Protein AF-A0A940YV61-F1 (afdb_monomer_lite)

Radius of gyration: 19.1 Å; chains: 1; bounding box: 39×29×38 Å

Foldseek 3Di:
DVVQLVVQCVVQVHSVRSVVVVVVVVVVVVVVVVVVVVVVVCVVDVVSVVVVVVVCVVVVNHD

Secondary structure (DSSP, 8-state):
-HHHHHHHHHHHSSHHHHHHHHHHHHHHHHHHHHHHHHHHHHHH-HHHHHHHHHHHHHTTS--

Sequence (63 aa):
METAIRALADEYGSRTEAVRYALLRAYKEKLIERAKADAERLAADPDDRAEMLAIQRFMGVAE

Structure (mmCIF, N/CA/C/O backbone):
data_AF-A0A940YV61-F1
#
_entry.id   AF-A0A940YV61-F1
#
loop_
_atom_site.group_PDB
_atom_site.id
_atom_site.type_symbol
_atom_site.label_atom_id
_atom_site.label_alt_id
_atom_site.label_comp_id
_atom_site.label_asym_id
_atom_site.label_entity_id
_atom_site.label_seq_id
_atom_site.pdbx_PDB_ins_code
_atom_site.Cartn_x
_atom_site.Cartn_y
_atom_site.Cartn_z
_atom_site.occupancy
_atom_site.B_iso_or_equiv
_atom_site.auth_seq_id
_atom_site.auth_comp_id
_atom_site.auth_asym_id
_atom_site.auth_atom_id
_atom_site.pdbx_PDB_model_num
ATOM 1 N N . MET A 1 1 ? -12.603 15.642 11.023 1.00 79.94 1 MET A N 1
ATOM 2 C CA . MET A 1 1 ? -11.791 14.514 11.533 1.00 79.94 1 MET A CA 1
ATOM 3 C C . MET A 1 1 ? -12.635 13.545 12.354 1.00 79.94 1 MET A C 1
ATOM 5 O O . MET A 1 1 ? -12.703 12.385 11.982 1.00 79.94 1 MET A O 1
ATOM 9 N N . GLU A 1 2 ? -13.341 14.010 13.391 1.00 92.88 2 GLU A N 1
ATOM 10 C CA . GLU A 1 2 ? -14.182 13.159 14.256 1.00 92.88 2 GLU A CA 1
ATOM 11 C C . GLU A 1 2 ? -15.222 12.322 13.485 1.00 92.88 2 GLU A C 1
ATOM 13 O O . GLU A 1 2 ? -15.336 11.123 13.709 1.00 92.88 2 GLU A O 1
ATOM 18 N N . THR A 1 3 ? -15.924 12.924 12.517 1.00 96.25 3 THR A N 1
ATOM 19 C CA . THR A 1 3 ? -16.911 12.232 11.666 1.00 96.25 3 THR A CA 1
ATOM 20 C C . THR A 1 3 ? -16.288 11.124 10.816 1.00 96.25 3 THR A C 1
ATOM 22 O O . THR A 1 3 ? -16.860 10.049 10.702 1.00 96.25 3 THR A O 1
ATOM 25 N N . ALA A 1 4 ? -15.098 11.358 10.256 1.00 94.00 4 ALA A N 1
ATOM 26 C CA . ALA A 1 4 ? -14.386 10.361 9.455 1.00 94.00 4 ALA A CA 1
ATOM 27 C C . ALA A 1 4 ? -13.885 9.194 10.318 1.00 94.00 4 ALA A C 1
ATOM 29 O O . ALA A 1 4 ? -13.997 8.041 9.921 1.00 94.00 4 ALA A O 1
ATOM 30 N N . ILE A 1 5 ? -13.384 9.487 11.524 1.00 94.44 5 ILE A N 1
ATOM 31 C CA . ILE A 1 5 ? -12.973 8.452 12.477 1.00 94.44 5 ILE A CA 1
ATOM 32 C C . ILE A 1 5 ? -14.180 7.630 12.934 1.00 94.44 5 ILE A C 1
ATOM 34 O O . ILE A 1 5 ? -14.048 6.4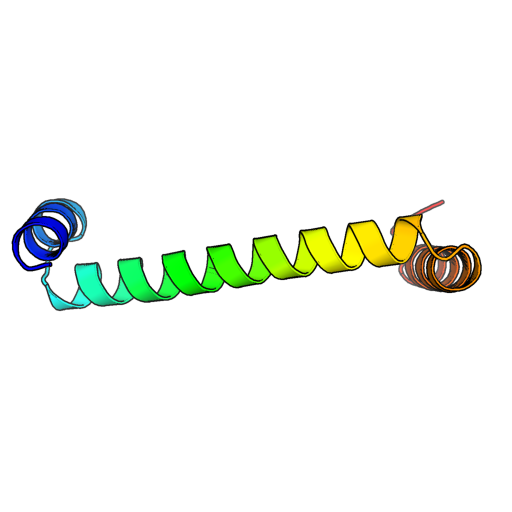21 13.062 1.00 94.44 5 ILE A O 1
ATOM 38 N N . ARG A 1 6 ? -15.344 8.254 13.160 1.00 96.50 6 ARG A N 1
ATOM 39 C CA . ARG A 1 6 ? -16.581 7.527 13.489 1.00 96.50 6 ARG A CA 1
ATOM 40 C C . ARG A 1 6 ? -17.017 6.611 12.355 1.00 96.50 6 ARG A C 1
ATOM 42 O O . ARG A 1 6 ? -17.188 5.434 12.609 1.00 96.50 6 ARG A O 1
ATOM 49 N N . ALA A 1 7 ? -17.076 7.110 11.122 1.00 97.31 7 ALA A N 1
ATOM 50 C CA . ALA A 1 7 ? -17.437 6.287 9.968 1.00 97.31 7 ALA A CA 1
ATOM 51 C C . ALA A 1 7 ? -16.514 5.065 9.811 1.00 97.31 7 ALA A C 1
ATOM 53 O O . ALA A 1 7 ? -16.980 3.952 9.598 1.00 97.31 7 ALA A O 1
ATOM 54 N N . LEU A 1 8 ? -15.203 5.256 9.986 1.00 96.31 8 LEU A N 1
ATOM 55 C CA . LEU A 1 8 ? -14.252 4.147 9.985 1.00 96.31 8 LEU A CA 1
ATOM 56 C C . LEU A 1 8 ? -14.413 3.244 11.218 1.00 96.31 8 LEU A C 1
ATOM 58 O O . LEU A 1 8 ? -14.239 2.042 11.115 1.00 96.31 8 LEU A O 1
ATOM 62 N N . ALA A 1 9 ? -14.735 3.777 12.394 1.00 96.88 9 ALA A N 1
ATOM 63 C CA . ALA A 1 9 ? -14.964 2.950 13.578 1.00 96.88 9 ALA A CA 1
ATOM 64 C C . ALA A 1 9 ? -16.231 2.095 13.436 1.00 96.88 9 ALA A C 1
ATOM 66 O O . ALA A 1 9 ? -16.229 0.955 13.889 1.00 96.88 9 ALA A O 1
ATOM 67 N N . ASP A 1 10 ? -17.263 2.613 12.767 1.00 97.50 10 ASP A N 1
ATOM 68 C CA . ASP A 1 10 ? -18.486 1.874 12.448 1.00 97.50 10 ASP A CA 1
ATOM 69 C C . ASP A 1 10 ? -18.197 0.696 11.494 1.00 97.50 10 ASP A C 1
ATOM 71 O O . ASP A 1 10 ? -18.843 -0.344 11.583 1.00 97.50 10 ASP A O 1
ATOM 75 N N . GLU A 1 11 ? -17.196 0.829 10.616 1.00 96.06 11 GLU A N 1
ATOM 76 C CA . GLU A 1 11 ? -16.764 -0.214 9.673 1.00 96.06 11 GLU A CA 1
ATOM 77 C C . GLU A 1 11 ? -15.758 -1.208 10.285 1.00 96.06 11 GLU A C 1
ATOM 79 O O . GLU A 1 11 ? -15.870 -2.416 10.087 1.00 96.06 11 GLU A O 1
ATOM 84 N N . TYR A 1 12 ? -14.772 -0.709 11.035 1.00 93.81 12 TYR A N 1
ATOM 85 C CA . TYR A 1 12 ? -13.627 -1.481 11.536 1.00 93.81 12 TYR A CA 1
ATOM 86 C C . TYR A 1 12 ? -13.747 -1.878 13.016 1.00 93.81 12 TYR A C 1
ATOM 88 O O . TYR A 1 12 ? -12.828 -2.487 13.549 1.00 93.81 12 TYR A O 1
ATOM 96 N N . GLY A 1 13 ? -14.856 -1.550 13.683 1.00 93.31 13 GLY A N 1
ATOM 97 C CA . GLY A 1 13 ? -15.223 -2.033 15.020 1.00 93.31 13 GLY A CA 1
ATOM 98 C C . GLY A 1 13 ? -14.820 -1.121 16.182 1.00 93.31 13 GLY A C 1
ATOM 99 O O . GLY A 1 13 ? -15.559 -1.003 17.161 1.00 93.31 13 GLY A O 1
ATOM 100 N N . SER A 1 14 ? -13.677 -0.437 16.098 1.00 96.88 14 SER A N 1
ATOM 101 C CA . SER A 1 14 ? -13.228 0.478 17.152 1.00 96.88 14 SER A CA 1
ATOM 102 C C . SER A 1 14 ? -12.514 1.717 16.619 1.00 96.88 14 SER A C 1
ATOM 104 O O . SER A 1 14 ? -11.953 1.735 15.523 1.00 96.88 14 SER A O 1
ATOM 106 N N . ARG A 1 15 ? -12.462 2.775 17.441 1.00 95.81 15 ARG A N 1
ATOM 107 C CA . ARG A 1 15 ? -11.704 4.001 17.132 1.00 95.81 15 ARG A CA 1
ATOM 108 C C . ARG A 1 15 ? -10.220 3.710 16.887 1.00 95.81 15 ARG A C 1
ATOM 110 O O . ARG A 1 15 ? -9.610 4.324 16.016 1.00 95.81 15 ARG A O 1
ATOM 117 N N . THR A 1 16 ? -9.636 2.791 17.654 1.00 97.56 16 THR A N 1
ATOM 118 C CA . THR A 1 16 ? -8.228 2.401 17.508 1.00 97.56 16 THR A CA 1
ATOM 119 C C . THR A 1 16 ? -7.990 1.700 16.175 1.00 97.56 16 THR A C 1
ATOM 121 O O . THR A 1 16 ? -7.032 2.031 15.478 1.00 97.56 16 THR A O 1
ATOM 124 N N . GLU A 1 17 ? -8.871 0.780 15.784 1.00 97.44 17 GLU A N 1
ATOM 125 C CA . GLU A 1 17 ? -8.783 0.083 14.496 1.00 97.44 17 GLU A CA 1
ATOM 126 C C . GLU A 1 17 ? -9.019 1.027 13.319 1.00 97.44 17 GLU A C 1
ATOM 128 O O . GLU A 1 17 ? -8.263 0.983 12.353 1.00 97.44 17 GLU A O 1
ATOM 133 N N . ALA A 1 18 ? -9.960 1.963 13.441 1.00 97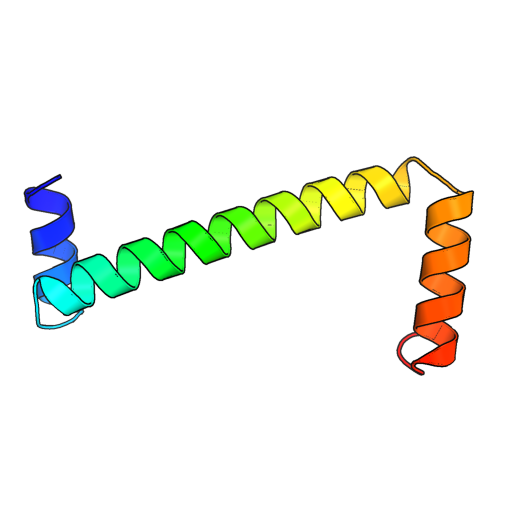.81 18 ALA A N 1
ATOM 134 C CA . ALA A 1 18 ? -10.189 3.023 12.465 1.0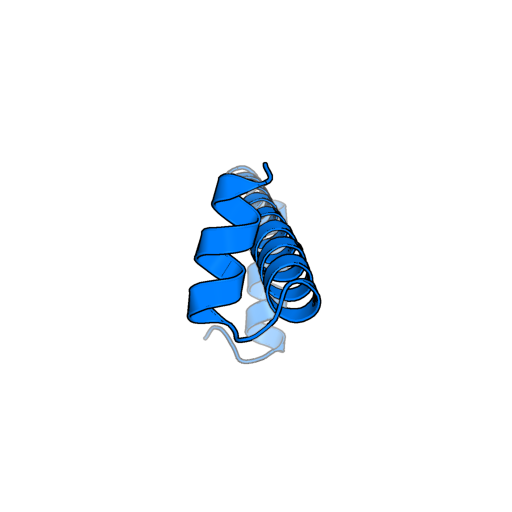0 97.81 18 ALA A CA 1
ATOM 135 C C . ALA A 1 18 ? -8.939 3.884 12.220 1.00 97.81 18 ALA A C 1
ATOM 137 O O . ALA A 1 18 ? -8.556 4.133 11.076 1.00 97.81 18 ALA A O 1
ATOM 138 N N . VAL A 1 19 ? -8.269 4.319 13.294 1.00 96.88 19 VAL A N 1
ATOM 139 C CA . VAL A 1 19 ? -7.027 5.103 13.194 1.00 96.88 19 VAL A CA 1
ATOM 140 C C . VAL A 1 19 ? -5.894 4.254 12.618 1.00 96.88 19 VAL A C 1
ATOM 142 O O . VAL A 1 19 ? -5.153 4.730 11.757 1.00 96.88 19 VAL A O 1
ATOM 145 N N . ARG A 1 20 ? -5.771 2.990 13.043 1.00 97.75 20 ARG A N 1
ATOM 146 C CA . ARG A 1 20 ? -4.778 2.053 12.505 1.00 97.75 20 ARG A CA 1
ATOM 147 C C . ARG A 1 20 ? -4.963 1.856 11.003 1.00 97.75 20 ARG A C 1
ATOM 149 O O . ARG A 1 20 ? -3.990 1.945 10.257 1.00 97.75 20 ARG A O 1
ATOM 156 N N . TYR A 1 21 ? -6.198 1.625 10.568 1.00 96.81 21 TYR A N 1
ATOM 157 C CA . TYR A 1 21 ? -6.548 1.492 9.161 1.00 96.81 21 TYR A CA 1
ATOM 158 C C . TYR A 1 21 ? -6.187 2.758 8.383 1.00 96.81 21 TYR A C 1
ATOM 160 O O . TYR A 1 21 ? -5.445 2.675 7.406 1.00 96.81 21 TYR A O 1
ATOM 168 N N . ALA A 1 22 ? -6.630 3.931 8.846 1.00 97.00 22 ALA A N 1
ATOM 169 C CA . ALA A 1 22 ? -6.347 5.203 8.184 1.00 97.00 22 ALA A CA 1
ATOM 170 C C . ALA A 1 22 ? -4.837 5.455 8.031 1.00 97.00 22 ALA A C 1
ATOM 172 O O . ALA A 1 22 ? -4.385 5.877 6.967 1.00 97.00 22 ALA A O 1
ATOM 173 N N . LEU A 1 23 ? -4.045 5.138 9.062 1.00 97.81 23 LEU A N 1
ATOM 174 C CA . LEU A 1 23 ? -2.591 5.285 9.030 1.00 97.81 23 LEU A CA 1
ATOM 175 C C . LEU A 1 23 ? -1.942 4.352 7.999 1.00 97.81 23 LEU A C 1
ATOM 177 O O . LEU A 1 23 ? -1.137 4.797 7.180 1.00 97.81 23 LEU A O 1
ATOM 181 N N . LEU A 1 24 ? -2.296 3.064 8.023 1.00 98.00 24 LEU A N 1
ATOM 182 C CA . LEU A 1 24 ? -1.755 2.079 7.082 1.00 98.00 24 LEU A CA 1
ATOM 183 C C . LEU A 1 24 ? -2.169 2.391 5.643 1.00 98.00 24 LEU A C 1
ATOM 185 O O . LEU A 1 24 ? -1.365 2.254 4.720 1.00 98.00 24 LEU A O 1
ATOM 189 N N . ARG A 1 25 ? -3.406 2.854 5.451 1.00 97.44 25 ARG A N 1
ATOM 190 C CA . ARG A 1 25 ? -3.923 3.269 4.151 1.00 97.44 25 ARG A CA 1
ATOM 191 C C . ARG A 1 25 ? -3.154 4.469 3.600 1.00 97.44 25 ARG A C 1
ATOM 193 O O . ARG A 1 25 ? -2.684 4.399 2.467 1.00 97.44 25 ARG A O 1
ATOM 200 N N . ALA A 1 26 ? -2.956 5.508 4.408 1.00 98.00 26 ALA A N 1
ATOM 201 C CA . ALA A 1 26 ? -2.177 6.681 4.019 1.00 98.00 26 ALA A CA 1
ATOM 202 C C . ALA A 1 26 ? -0.713 6.324 3.710 1.00 98.00 26 ALA A C 1
ATOM 204 O O . ALA A 1 26 ? -0.128 6.830 2.754 1.00 98.00 26 ALA A O 1
ATOM 205 N N . TYR A 1 27 ? -0.109 5.417 4.485 1.00 98.00 27 TYR A N 1
ATOM 206 C CA . TYR A 1 27 ? 1.244 4.938 4.200 1.00 98.00 27 TYR A CA 1
ATOM 207 C C . TYR A 1 27 ? 1.320 4.184 2.865 1.00 98.00 27 TYR A C 1
ATOM 209 O O . TYR A 1 27 ? 2.216 4.443 2.063 1.00 98.00 27 TYR A O 1
ATOM 217 N N . LYS A 1 28 ? 0.349 3.305 2.583 1.00 98.00 28 LYS A N 1
ATOM 218 C CA . LYS A 1 28 ? 0.245 2.609 1.294 1.00 98.00 28 LYS A CA 1
ATOM 219 C C . LYS A 1 28 ? 0.131 3.588 0.124 1.00 98.00 28 LYS A C 1
ATOM 221 O O . LYS A 1 28 ? 0.763 3.368 -0.904 1.00 98.00 28 LYS A O 1
ATOM 226 N N . GLU A 1 29 ? -0.651 4.653 0.267 1.00 98.25 29 GLU A N 1
ATOM 227 C CA . GLU A 1 29 ? -0.798 5.678 -0.775 1.00 98.25 29 GLU A CA 1
ATOM 228 C C . GLU A 1 29 ? 0.537 6.365 -1.077 1.00 98.25 29 GLU A C 1
ATOM 230 O O . GLU A 1 29 ? 0.932 6.416 -2.240 1.0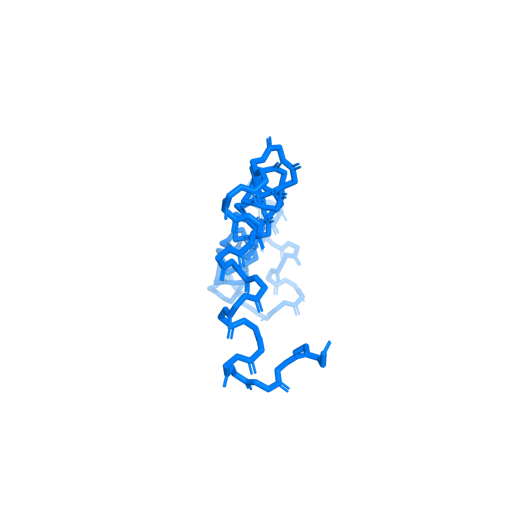0 98.25 29 GLU A O 1
ATOM 235 N N . LYS A 1 30 ? 1.308 6.733 -0.047 1.00 98.00 30 LYS A N 1
ATOM 236 C CA . LYS A 1 30 ? 2.664 7.280 -0.226 1.00 98.00 30 LYS A CA 1
ATOM 237 C C . LYS A 1 30 ? 3.620 6.315 -0.925 1.00 98.00 30 LYS A C 1
ATOM 239 O O . LYS A 1 30 ? 4.441 6.739 -1.735 1.00 98.00 30 LYS A O 1
ATOM 244 N N . LEU A 1 31 ? 3.540 5.018 -0.619 1.00 97.81 31 LEU A N 1
ATOM 245 C CA . LEU A 1 31 ? 4.354 4.011 -1.307 1.00 97.81 31 LEU A CA 1
ATOM 246 C C . LEU A 1 31 ? 4.003 3.926 -2.796 1.00 97.81 31 LEU A C 1
ATOM 248 O O . LEU A 1 31 ? 4.901 3.828 -3.626 1.00 97.81 31 LEU A O 1
ATOM 252 N N . ILE A 1 32 ? 2.715 3.995 -3.135 1.00 97.50 32 ILE A N 1
ATOM 253 C CA . ILE A 1 32 ? 2.255 3.986 -4.529 1.00 97.50 32 ILE A CA 1
ATOM 254 C C . ILE A 1 32 ? 2.698 5.259 -5.256 1.00 97.50 32 ILE A C 1
ATOM 256 O O . ILE A 1 32 ? 3.162 5.172 -6.389 1.00 97.50 32 ILE A O 1
ATOM 260 N N . GLU A 1 33 ? 2.576 6.429 -4.628 1.00 97.06 33 GLU A N 1
ATOM 261 C CA . GLU A 1 33 ? 3.058 7.699 -5.188 1.00 97.06 33 GLU A CA 1
ATOM 262 C C . GLU A 1 33 ? 4.554 7.643 -5.491 1.00 97.06 33 GLU A C 1
ATOM 264 O O . GLU A 1 33 ? 4.975 7.976 -6.597 1.00 97.06 33 GLU A O 1
ATOM 269 N N . ARG A 1 34 ? 5.349 7.140 -4.543 1.00 95.62 34 ARG A N 1
ATOM 270 C CA . ARG A 1 34 ? 6.786 6.961 -4.736 1.00 95.62 34 ARG A CA 1
ATOM 271 C C . ARG A 1 34 ? 7.093 5.990 -5.873 1.00 95.62 34 ARG A C 1
ATOM 273 O O . ARG A 1 34 ? 7.903 6.316 -6.727 1.00 95.62 34 ARG A O 1
ATOM 280 N N . ALA A 1 35 ? 6.421 4.841 -5.919 1.00 94.19 35 ALA A N 1
ATOM 281 C CA . ALA A 1 35 ? 6.625 3.864 -6.986 1.00 94.19 35 ALA A CA 1
ATOM 282 C C . ALA A 1 35 ? 6.302 4.441 -8.376 1.00 94.19 35 ALA A C 1
ATOM 284 O O . ALA A 1 35 ? 6.991 4.128 -9.343 1.00 94.19 35 ALA A O 1
ATOM 285 N N . LYS A 1 36 ? 5.283 5.305 -8.480 1.00 95.56 36 LYS A N 1
ATOM 286 C CA . LYS A 1 36 ? 4.966 6.018 -9.727 1.00 95.56 36 LYS A CA 1
ATOM 287 C C . LYS A 1 36 ? 6.065 7.001 -10.115 1.00 95.56 36 LYS A C 1
ATOM 289 O O . LYS A 1 36 ? 6.517 6.959 -11.251 1.00 95.56 36 LYS A O 1
ATOM 294 N N . ALA A 1 37 ? 6.524 7.826 -9.176 1.00 94.38 37 ALA A N 1
ATOM 295 C CA . ALA A 1 37 ? 7.616 8.765 -9.424 1.00 94.38 37 ALA A CA 1
ATOM 296 C C . ALA A 1 37 ? 8.917 8.040 -9.814 1.00 94.38 37 ALA A C 1
ATOM 298 O O . ALA A 1 37 ? 9.620 8.463 -10.729 1.00 94.38 37 ALA A O 1
ATOM 299 N N . ASP A 1 38 ? 9.212 6.911 -9.168 1.00 89.69 38 ASP A N 1
ATOM 300 C CA . ASP A 1 38 ? 10.359 6.072 -9.511 1.00 89.69 38 ASP A CA 1
ATOM 301 C C . ASP A 1 38 ? 10.214 5.497 -10.930 1.00 89.69 38 ASP A C 1
ATOM 303 O O . ASP A 1 38 ? 11.171 5.541 -11.702 1.00 89.69 38 ASP A O 1
ATOM 307 N N . ALA A 1 39 ? 9.022 5.024 -11.312 1.00 89.19 39 ALA A N 1
ATOM 308 C CA . ALA A 1 39 ? 8.745 4.542 -12.667 1.00 89.19 39 ALA A CA 1
ATOM 309 C C . ALA A 1 39 ? 8.881 5.646 -13.732 1.00 89.19 39 ALA A C 1
ATOM 311 O O . ALA A 1 39 ? 9.429 5.395 -14.805 1.00 89.19 39 ALA A O 1
ATOM 312 N N . GLU A 1 40 ? 8.425 6.865 -13.439 1.00 91.38 40 GLU A N 1
ATOM 313 C CA . GLU A 1 40 ? 8.613 8.030 -14.312 1.00 91.38 40 GLU A CA 1
ATOM 314 C C . GLU A 1 40 ? 10.100 8.368 -14.482 1.00 91.38 40 GLU A C 1
ATOM 316 O O . GLU A 1 40 ? 10.555 8.586 -15.605 1.00 91.38 40 GLU A O 1
ATOM 321 N N . ARG A 1 41 ? 10.878 8.328 -13.393 1.00 89.31 41 ARG A N 1
ATOM 322 C CA . ARG A 1 41 ? 12.335 8.532 -13.416 1.00 89.31 41 ARG A CA 1
ATOM 323 C C . ARG A 1 41 ? 13.040 7.489 -14.286 1.00 89.31 41 ARG A C 1
ATOM 325 O O . ARG A 1 41 ? 13.824 7.854 -15.151 1.00 89.31 41 ARG A O 1
ATOM 332 N N . LEU A 1 42 ? 12.698 6.213 -14.112 1.00 88.38 42 LEU A N 1
ATOM 333 C CA . LEU A 1 42 ? 13.216 5.102 -14.921 1.00 88.38 42 LEU A CA 1
ATOM 334 C C . LEU A 1 42 ? 12.872 5.225 -16.404 1.00 88.38 42 LEU A C 1
ATOM 336 O O . LEU A 1 42 ? 13.658 4.834 -17.258 1.00 88.38 42 LEU A O 1
ATOM 340 N N . ALA A 1 43 ? 11.684 5.728 -16.736 1.00 87.00 43 ALA A N 1
ATOM 341 C CA . ALA A 1 43 ? 11.299 5.929 -18.129 1.00 87.00 43 ALA A CA 1
ATOM 342 C C . ALA A 1 43 ? 12.083 7.078 -18.785 1.00 87.00 43 ALA A C 1
ATOM 344 O O . ALA A 1 43 ? 12.325 7.038 -19.992 1.00 87.00 43 ALA A O 1
ATOM 345 N N . ALA A 1 44 ? 12.463 8.087 -17.998 1.00 90.81 44 ALA A N 1
ATOM 346 C CA . ALA A 1 44 ? 13.205 9.255 -18.457 1.00 90.81 44 ALA A CA 1
ATOM 347 C C . ALA A 1 44 ? 14.722 9.018 -18.576 1.00 90.81 44 ALA A C 1
ATOM 349 O O . ALA A 1 44 ? 15.388 9.793 -19.263 1.00 90.81 44 ALA A O 1
ATOM 350 N N . ASP A 1 45 ? 15.255 7.965 -17.950 1.00 89.69 45 ASP A N 1
ATOM 351 C CA . ASP A 1 45 ? 16.684 7.650 -17.918 1.00 89.69 45 ASP A CA 1
ATOM 352 C C . ASP A 1 45 ? 16.971 6.257 -18.533 1.00 89.69 45 ASP A C 1
ATOM 354 O O . ASP A 1 45 ? 16.676 5.218 -17.930 1.00 89.69 45 ASP A O 1
ATOM 358 N N . PRO A 1 46 ? 17.522 6.211 -19.763 1.00 88.12 46 PRO A N 1
ATOM 359 C CA . PRO A 1 46 ? 17.849 4.963 -20.449 1.00 88.12 46 PRO A CA 1
ATOM 360 C C . PR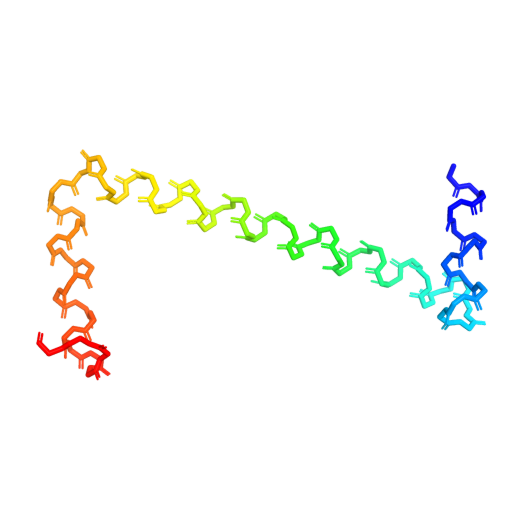O A 1 46 ? 18.856 4.067 -19.717 1.00 88.12 46 PRO A C 1
ATOM 362 O O . PRO A 1 46 ? 18.764 2.845 -19.864 1.00 88.12 46 PRO A O 1
ATOM 365 N N . ASP A 1 47 ? 19.783 4.641 -18.947 1.00 89.88 47 ASP A N 1
ATOM 366 C CA . ASP A 1 47 ? 20.824 3.889 -18.241 1.00 89.88 47 ASP A CA 1
ATOM 367 C C . ASP A 1 47 ? 20.228 3.214 -16.998 1.00 89.88 47 ASP A C 1
ATOM 369 O O . ASP A 1 47 ? 20.337 1.994 -16.844 1.00 89.88 47 ASP A O 1
ATOM 373 N N . ASP A 1 48 ? 19.455 3.959 -16.201 1.00 86.12 48 ASP A N 1
ATOM 374 C CA . ASP A 1 48 ? 18.683 3.415 -15.070 1.00 86.12 48 ASP A CA 1
ATOM 375 C C . ASP A 1 48 ? 17.732 2.288 -15.528 1.00 86.12 48 ASP A C 1
ATOM 377 O O . ASP A 1 48 ? 17.563 1.262 -14.856 1.00 86.12 48 ASP A O 1
ATOM 381 N N . ARG A 1 49 ? 17.109 2.438 -16.706 1.00 86.62 49 ARG A N 1
ATOM 382 C CA . ARG A 1 49 ? 16.254 1.398 -17.299 1.00 86.62 49 ARG A CA 1
ATOM 383 C C . ARG A 1 49 ? 17.043 0.143 -17.679 1.00 86.62 49 ARG A C 1
ATOM 385 O O . ARG A 1 49 ? 16.529 -0.967 -17.505 1.00 86.62 49 ARG A O 1
ATOM 392 N N . ALA A 1 50 ? 18.250 0.298 -18.220 1.00 89.56 50 ALA A N 1
ATOM 393 C CA . ALA A 1 50 ? 19.111 -0.822 -18.589 1.00 89.56 50 ALA A CA 1
ATOM 394 C C . ALA A 1 50 ? 19.579 -1.601 -17.348 1.00 89.56 50 ALA A C 1
ATOM 396 O O . ALA A 1 50 ? 19.515 -2.834 -17.345 1.00 89.56 50 ALA A O 1
ATOM 397 N N . GLU A 1 51 ? 19.957 -0.900 -16.275 1.00 89.38 51 GLU A N 1
ATOM 398 C CA . GLU A 1 51 ? 20.309 -1.515 -14.991 1.00 89.38 51 GLU A CA 1
ATOM 399 C C . GLU A 1 51 ? 19.130 -2.280 -14.379 1.00 89.38 51 GLU A C 1
ATOM 401 O O . GLU A 1 51 ? 19.270 -3.444 -13.991 1.00 89.38 51 GLU A O 1
ATOM 406 N N . MET A 1 52 ? 17.938 -1.675 -14.360 1.00 88.38 52 MET A N 1
ATOM 407 C CA . MET A 1 52 ? 16.726 -2.328 -13.860 1.00 88.38 52 MET A CA 1
ATOM 408 C C . MET A 1 52 ? 16.413 -3.619 -14.629 1.00 88.38 52 MET A C 1
ATOM 410 O O . MET A 1 52 ? 16.088 -4.639 -14.020 1.00 88.38 52 MET A O 1
ATOM 414 N N . LEU A 1 53 ? 16.531 -3.604 -15.961 1.00 89.19 53 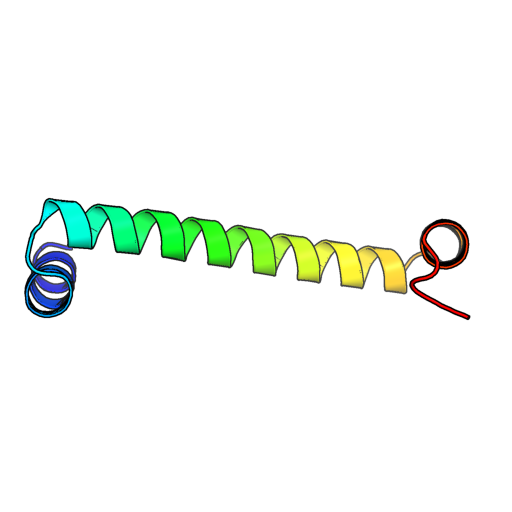LEU A N 1
ATOM 415 C CA . LEU A 1 53 ? 16.311 -4.790 -16.792 1.00 89.19 53 LEU A CA 1
ATOM 416 C C . LEU A 1 53 ? 17.348 -5.886 -16.504 1.00 89.19 53 LEU A C 1
ATOM 418 O O . LEU A 1 53 ? 16.997 -7.064 -16.452 1.00 89.19 53 LEU A O 1
ATOM 422 N N . ALA A 1 54 ? 18.613 -5.518 -16.283 1.00 91.81 54 ALA A N 1
ATOM 423 C CA . ALA A 1 54 ? 19.658 -6.466 -15.901 1.00 91.81 54 ALA A CA 1
ATOM 424 C C . ALA A 1 54 ? 19.357 -7.129 -14.546 1.00 91.81 54 ALA A C 1
ATOM 426 O O . ALA A 1 54 ? 19.469 -8.350 -14.418 1.00 91.81 54 ALA A O 1
ATOM 427 N N . ILE A 1 55 ? 18.895 -6.349 -13.563 1.00 88.88 55 ILE A N 1
ATOM 428 C CA . ILE A 1 55 ? 18.453 -6.859 -12.258 1.00 88.88 55 ILE A CA 1
ATOM 429 C C . ILE A 1 55 ? 17.245 -7.794 -12.422 1.00 88.88 55 ILE A C 1
ATOM 431 O O . ILE A 1 55 ? 17.233 -8.887 -11.859 1.00 88.88 55 ILE A O 1
ATOM 435 N N . GLN A 1 56 ? 16.240 -7.412 -13.216 1.00 89.81 56 GLN A N 1
ATOM 436 C CA . GLN A 1 56 ? 15.052 -8.240 -13.461 1.00 89.81 56 GLN A CA 1
ATOM 437 C C . GLN A 1 56 ? 15.394 -9.574 -14.131 1.00 89.81 56 GLN A C 1
ATOM 439 O O . GLN A 1 56 ? 14.854 -10.605 -13.729 1.00 89.81 56 GLN A O 1
ATOM 444 N N . ARG A 1 57 ? 16.323 -9.572 -15.095 1.00 92.06 57 ARG A N 1
ATOM 445 C CA . ARG A 1 57 ? 16.849 -10.794 -15.721 1.00 92.06 57 ARG A CA 1
ATOM 446 C C . ARG A 1 57 ? 17.590 -11.673 -14.722 1.00 92.06 57 ARG A C 1
ATOM 448 O O . ARG A 1 57 ? 17.348 -12.873 -14.673 1.00 92.06 57 ARG A O 1
ATOM 455 N N . PHE A 1 58 ? 18.441 -11.085 -13.879 1.00 93.75 58 PHE A N 1
ATOM 456 C CA . PHE A 1 58 ? 19.141 -11.822 -12.823 1.00 93.75 58 PHE A CA 1
ATOM 457 C C . PHE A 1 58 ? 18.173 -12.473 -11.824 1.00 93.75 58 PHE A C 1
ATOM 459 O O . PHE A 1 58 ? 18.380 -13.611 -11.412 1.00 93.75 58 PHE A O 1
ATOM 466 N N . MET A 1 59 ? 17.092 -11.777 -11.463 1.00 91.31 59 MET A N 1
ATOM 467 C CA . MET A 1 59 ? 16.049 -12.313 -10.583 1.00 91.31 59 MET A CA 1
ATOM 468 C C . MET A 1 59 ? 15.100 -13.308 -11.277 1.00 91.31 59 MET A C 1
ATOM 470 O O . MET A 1 59 ? 14.238 -13.871 -10.606 1.00 91.31 59 MET A O 1
ATOM 474 N N . GLY A 1 60 ? 15.217 -13.519 -12.595 1.00 91.00 60 GLY A N 1
ATOM 475 C CA . GLY A 1 60 ? 14.320 -14.386 -13.369 1.00 91.00 60 GLY A CA 1
ATOM 476 C C . GLY A 1 60 ? 12.899 -13.832 -13.533 1.00 91.00 60 GLY A C 1
ATOM 477 O O . GLY A 1 60 ? 11.958 -14.593 -13.731 1.00 91.00 60 GLY A O 1
ATOM 478 N N . VAL A 1 61 ? 12.730 -12.514 -13.402 1.00 87.06 61 VAL A N 1
ATOM 479 C CA . VAL A 1 61 ? 11.431 -11.824 -13.492 1.00 87.06 61 VAL A CA 1
ATOM 480 C C . VAL A 1 61 ? 11.135 -11.354 -14.921 1.00 87.06 61 VAL A C 1
ATOM 482 O O . VAL A 1 61 ? 9.970 -11.220 -15.290 1.00 87.06 61 VAL A O 1
ATOM 485 N N . ALA A 1 62 ? 12.170 -11.121 -15.730 1.00 73.44 62 ALA A N 1
ATOM 486 C CA . ALA A 1 62 ? 12.055 -10.778 -17.145 1.00 73.44 62 ALA A CA 1
ATOM 487 C C . ALA A 1 62 ? 12.951 -11.705 -17.982 1.00 73.44 62 ALA A C 1
ATOM 489 O O . ALA A 1 62 ? 14.118 -11.887 -17.628 1.00 73.44 62 ALA A O 1
ATOM 490 N N . GLU A 1 63 ? 12.404 -12.273 -19.062 1.00 59.62 63 GLU A N 1
ATOM 491 C CA . GLU A 1 63 ? 13.142 -13.054 -20.074 1.00 59.62 63 GLU A CA 1
ATOM 492 C C . GLU A 1 63 ? 13.883 -12.141 -21.069 1.00 59.62 63 GLU A C 1
ATOM 494 O O . GLU A 1 63 ? 13.304 -11.124 -21.525 1.00 59.62 63 GLU A O 1
#

pLDDT: mean 92.64, std 6.37, range [59.62, 98.25]